Protein AF-A0AAE4T8U2-F1 (afdb_monomer)

Solvent-accessible surface area (backbone atoms only — not comparable to full-atom values): 6660 Å² total; per-residue (Å²): 70,52,76,66,56,49,51,51,38,37,75,72,69,43,57,32,26,47,82,45,89,56,23,38,46,46,67,50,99,87,68,49,51,31,35,30,34,64,95,77,63,53,71,45,56,42,35,46,98,83,67,79,46,62,69,66,60,42,85,43,38,47,70,63,84,73,88,77,67,86,77,70,90,76,80,72,73,78,84,84,86,84,82,90,82,89,84,83,86,83,90,83,82,88,83,82,88,82,89,132

Sequence (100 aa):
MTLDEIKAAVDAGQTVHWVNTGYVVHKDRLGQYLITYLPNGSCIGLTDREGKRLNGKEAEFFIARSEDGAENPGSQSRPDGQGRGVAPGGVGAHPLGRQL

Secondary structure (DSSP, 8-state):
--HHHHHHHHHTT--EEESEEEEEEEE-TTS-EEEEETTTTEEEESB-TTS-SBSS-GGGEEE---------TT-----------PPP------------

Radius of gyration: 33.78 Å; Cα contacts (8 Å, |Δi|>4): 108; chains: 1; bounding box: 55×34×95 Å

Structure (mmCIF, N/CA/C/O backbone):
data_AF-A0AAE4T8U2-F1
#
_entry.id   AF-A0AAE4T8U2-F1
#
loop_
_atom_site.group_PDB
_atom_site.id
_atom_site.type_symbol
_atom_site.label_atom_id
_atom_site.label_alt_id
_atom_site.label_comp_id
_atom_site.label_asym_id
_atom_site.label_entity_id
_atom_site.label_seq_id
_atom_site.pdbx_PDB_ins_code
_atom_site.Cartn_x
_atom_site.Cartn_y
_atom_site.Cartn_z
_atom_site.occupancy
_atom_site.B_iso_or_equiv
_atom_site.auth_seq_id
_atom_site.auth_comp_id
_atom_site.auth_asym_id
_atom_site.auth_atom_id
_atom_site.pdbx_PDB_model_num
ATOM 1 N N . MET A 1 1 ? -0.234 11.502 2.219 1.00 96.19 1 MET A N 1
ATOM 2 C CA . MET A 1 1 ? -1.407 10.707 2.615 1.00 96.19 1 MET A CA 1
ATOM 3 C C . MET A 1 1 ? -1.255 10.306 4.070 1.00 96.19 1 MET A C 1
ATOM 5 O O . MET A 1 1 ? -0.187 9.824 4.434 1.00 96.19 1 MET A O 1
ATOM 9 N N . THR A 1 2 ? -2.275 10.525 4.892 1.00 97.75 2 THR A N 1
ATOM 10 C CA . THR A 1 2 ? -2.312 10.071 6.289 1.00 97.75 2 THR A CA 1
ATOM 11 C C . THR A 1 2 ? -2.500 8.555 6.379 1.00 97.75 2 THR A C 1
ATOM 13 O O . THR A 1 2 ? -2.844 7.903 5.391 1.00 97.75 2 THR A O 1
ATOM 16 N N . LEU A 1 3 ? -2.286 7.966 7.562 1.00 97.62 3 LEU A N 1
ATOM 17 C CA . LEU A 1 3 ? -2.507 6.529 7.777 1.00 97.62 3 LEU A CA 1
ATOM 18 C C . LEU A 1 3 ? -3.928 6.088 7.383 1.00 97.62 3 LEU A C 1
ATOM 20 O O . LEU A 1 3 ? -4.085 5.054 6.731 1.00 97.62 3 LEU A O 1
ATOM 24 N N . ASP A 1 4 ? -4.946 6.863 7.759 1.00 97.75 4 ASP A N 1
ATOM 25 C CA . ASP A 1 4 ? -6.343 6.570 7.425 1.00 97.75 4 ASP A CA 1
ATOM 26 C C . ASP A 1 4 ? -6.617 6.712 5.923 1.00 97.75 4 ASP A C 1
ATOM 28 O O . ASP A 1 4 ? -7.253 5.839 5.337 1.00 97.75 4 ASP A O 1
ATOM 32 N N . GLU A 1 5 ? -6.072 7.744 5.268 1.00 98.25 5 GLU A N 1
ATOM 33 C CA . GLU A 1 5 ? -6.187 7.917 3.811 1.00 98.25 5 GLU A CA 1
ATOM 34 C C . GLU A 1 5 ? -5.549 6.755 3.040 1.00 98.25 5 GLU A C 1
ATOM 36 O O . GLU A 1 5 ? -6.119 6.272 2.064 1.00 98.25 5 GLU A O 1
ATOM 41 N N . ILE A 1 6 ? -4.377 6.280 3.480 1.00 98.50 6 ILE A N 1
ATOM 42 C CA . ILE A 1 6 ? -3.690 5.139 2.860 1.00 98.50 6 ILE A CA 1
ATOM 43 C C . ILE A 1 6 ? -4.551 3.881 2.971 1.00 98.50 6 ILE A C 1
ATOM 45 O O . ILE A 1 6 ? -4.762 3.193 1.973 1.00 98.50 6 ILE A O 1
ATOM 49 N N . LYS A 1 7 ? -5.065 3.578 4.170 1.00 98.06 7 LYS A N 1
ATOM 50 C CA . LYS A 1 7 ? -5.915 2.400 4.388 1.00 98.06 7 LYS A CA 1
ATOM 51 C C . LYS A 1 7 ? -7.191 2.473 3.560 1.00 98.06 7 LYS A C 1
ATOM 53 O O . LYS A 1 7 ? -7.515 1.495 2.897 1.00 98.06 7 LYS A O 1
ATOM 58 N N . ALA A 1 8 ? -7.855 3.629 3.544 1.00 98.44 8 ALA A N 1
ATOM 59 C CA . ALA A 1 8 ? -9.070 3.843 2.767 1.00 98.44 8 ALA A CA 1
ATOM 60 C C . ALA A 1 8 ? -8.834 3.651 1.262 1.00 98.44 8 ALA A C 1
ATOM 62 O O . ALA A 1 8 ? -9.624 2.978 0.606 1.00 98.44 8 ALA A O 1
ATOM 63 N N . ALA A 1 9 ? -7.731 4.177 0.720 1.00 98.19 9 ALA A N 1
ATOM 64 C CA . ALA A 1 9 ? -7.373 3.991 -0.685 1.00 98.19 9 ALA A CA 1
ATOM 65 C C . ALA A 1 9 ? -7.108 2.512 -1.020 1.00 98.19 9 ALA A C 1
ATOM 67 O O . ALA A 1 9 ? -7.613 2.004 -2.020 1.00 98.19 9 ALA A O 1
ATOM 68 N N . VAL A 1 10 ? -6.375 1.799 -0.156 1.00 98.19 10 VAL A N 1
ATOM 69 C CA . VAL A 1 10 ? -6.125 0.356 -0.316 1.00 98.19 10 VAL A CA 1
ATOM 70 C C . VAL A 1 10 ? -7.426 -0.447 -0.228 1.00 98.19 10 VAL A C 1
ATOM 72 O O . VAL A 1 10 ? -7.662 -1.321 -1.059 1.00 98.19 10 VAL A O 1
ATOM 75 N N . ASP A 1 11 ? -8.295 -0.140 0.736 1.00 98.25 11 ASP A N 1
ATOM 76 C CA . ASP A 1 11 ? -9.605 -0.783 0.888 1.00 98.25 11 ASP A CA 1
ATOM 77 C C . ASP A 1 11 ? -10.538 -0.493 -0.302 1.00 98.25 11 ASP A C 1
ATOM 79 O O . ASP A 1 11 ? -11.348 -1.344 -0.668 1.00 98.25 11 ASP A O 1
ATOM 83 N N . ALA A 1 12 ? -10.392 0.669 -0.946 1.00 97.44 12 ALA A N 1
ATOM 84 C CA . ALA A 1 12 ? -11.086 1.031 -2.181 1.00 97.44 12 ALA A CA 1
ATOM 85 C C . ALA A 1 12 ? -10.481 0.384 -3.446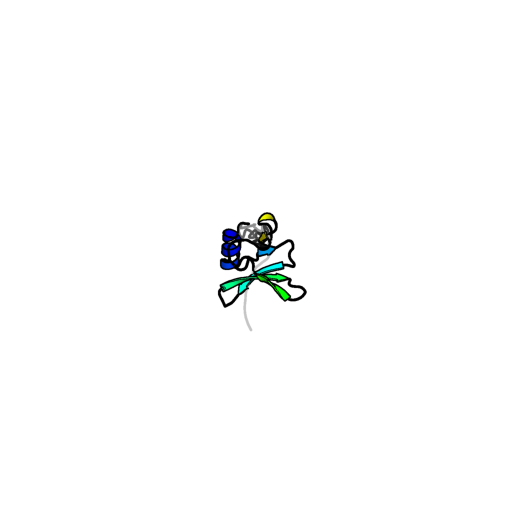 1.00 97.44 12 ALA A C 1
ATOM 87 O O . ALA A 1 12 ? -10.973 0.618 -4.549 1.00 97.44 12 ALA A O 1
ATOM 88 N N . GLY A 1 13 ? -9.418 -0.417 -3.314 1.00 96.38 13 GLY A N 1
ATOM 89 C CA . GLY A 1 13 ? -8.742 -1.076 -4.434 1.00 96.38 13 GLY A CA 1
ATOM 90 C C . GLY A 1 13 ? -7.810 -0.165 -5.238 1.00 96.38 13 GLY A C 1
ATOM 91 O O . GLY A 1 13 ? -7.330 -0.563 -6.299 1.00 96.38 13 GLY A O 1
ATOM 92 N N . GLN A 1 14 ? -7.529 1.046 -4.755 1.00 97.25 14 GLN A N 1
ATOM 93 C CA . GLN A 1 14 ? -6.561 1.934 -5.388 1.00 97.25 14 GLN A CA 1
ATOM 94 C C . GLN A 1 14 ? -5.138 1.440 -5.111 1.00 97.25 14 GLN A C 1
ATOM 96 O O . GLN A 1 14 ? -4.814 0.977 -4.017 1.00 97.25 14 GLN A O 1
ATOM 101 N N . THR A 1 15 ? -4.254 1.580 -6.098 1.00 97.38 15 THR A N 1
ATOM 102 C CA . THR A 1 15 ? -2.835 1.260 -5.904 1.00 97.38 15 THR A CA 1
ATOM 103 C C . THR A 1 15 ? -2.154 2.414 -5.182 1.00 97.38 15 THR A C 1
ATOM 105 O O . THR A 1 15 ? -2.053 3.511 -5.729 1.00 97.38 15 THR A O 1
ATOM 108 N N . VAL A 1 16 ? -1.668 2.170 -3.965 1.00 98.50 16 VAL A N 1
ATOM 109 C CA . VAL A 1 16 ? -0.862 3.132 -3.204 1.00 98.50 16 VAL A CA 1
ATOM 110 C C . VAL A 1 16 ? 0.603 2.717 -3.264 1.00 98.50 16 VAL A C 1
ATOM 112 O O . VAL A 1 16 ? 0.942 1.562 -3.008 1.00 98.50 16 VAL A O 1
ATOM 115 N N . HIS A 1 17 ? 1.475 3.669 -3.572 1.00 98.44 17 HIS A N 1
ATOM 116 C CA . HIS A 1 17 ? 2.922 3.502 -3.596 1.00 98.44 17 HIS A CA 1
ATOM 117 C C . HIS A 1 17 ? 3.600 4.228 -2.429 1.00 98.44 17 HIS A C 1
ATOM 119 O O . HIS A 1 17 ? 3.030 5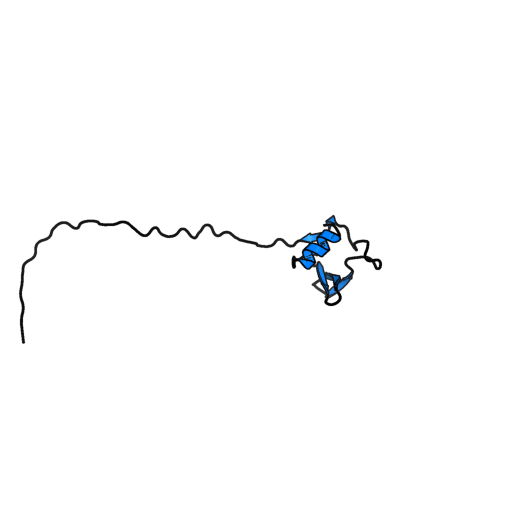.161 -1.861 1.00 98.44 17 HIS A O 1
ATOM 125 N N . TRP A 1 18 ? 4.832 3.824 -2.098 1.00 98.44 18 TRP A N 1
ATOM 126 C CA . TRP A 1 18 ? 5.677 4.473 -1.084 1.00 98.44 18 TRP A CA 1
ATOM 127 C C . TRP A 1 18 ? 7.066 4.793 -1.644 1.00 98.44 18 TRP A C 1
ATOM 129 O O . TRP A 1 18 ? 7.761 3.901 -2.116 1.00 98.44 18 TRP A O 1
ATOM 139 N N . VAL A 1 19 ? 7.497 6.057 -1.583 1.00 97.81 19 VAL A N 1
ATOM 140 C CA . VAL A 1 19 ? 8.783 6.591 -2.095 1.00 97.81 19 VAL A CA 1
ATOM 141 C C . VAL A 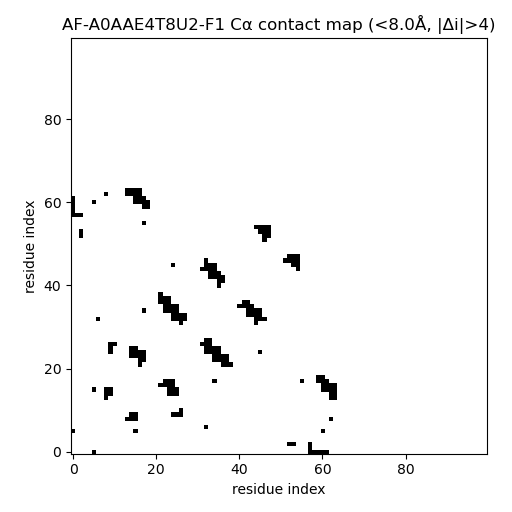1 19 ? 8.969 6.479 -3.619 1.00 97.81 19 VAL A C 1
ATOM 143 O O . VAL A 1 19 ? 9.476 7.409 -4.238 1.00 97.81 19 VAL A O 1
ATOM 146 N N . ASN A 1 20 ? 8.579 5.372 -4.250 1.00 97.44 20 ASN A N 1
ATOM 147 C CA . ASN A 1 20 ? 8.584 5.143 -5.692 1.00 97.44 20 ASN A CA 1
ATOM 148 C C . ASN A 1 20 ? 7.603 4.018 -6.070 1.00 97.44 20 ASN A C 1
ATOM 150 O O . ASN A 1 20 ? 7.058 3.326 -5.213 1.00 97.44 20 ASN A O 1
ATOM 154 N N . THR A 1 21 ? 7.408 3.805 -7.372 1.00 97.69 21 THR A N 1
ATOM 155 C CA . THR A 1 21 ? 6.467 2.810 -7.913 1.00 97.69 21 THR A CA 1
ATOM 156 C C . THR A 1 21 ? 6.872 1.353 -7.666 1.00 97.69 21 THR A C 1
ATOM 158 O O . THR A 1 21 ? 6.067 0.449 -7.872 1.00 97.69 21 THR A O 1
ATOM 161 N N . GLY A 1 22 ? 8.101 1.105 -7.206 1.00 97.94 22 GLY A N 1
ATOM 162 C CA . GLY A 1 22 ? 8.580 -0.223 -6.834 1.00 97.94 22 GLY A CA 1
ATOM 163 C C . GLY A 1 22 ? 8.054 -0.715 -5.485 1.00 97.94 22 GLY A C 1
ATOM 164 O O . GLY A 1 22 ? 8.118 -1.915 -5.237 1.00 97.94 22 GLY A O 1
ATOM 165 N N . TYR A 1 23 ? 7.531 0.166 -4.628 1.00 98.50 23 TYR A N 1
ATOM 166 C CA . TYR A 1 23 ? 6.872 -0.217 -3.379 1.00 98.50 23 TYR A CA 1
ATOM 167 C C . TYR A 1 23 ? 5.362 -0.075 -3.519 1.00 98.50 23 TYR A C 1
ATOM 169 O O . TYR A 1 23 ? 4.882 0.964 -3.966 1.00 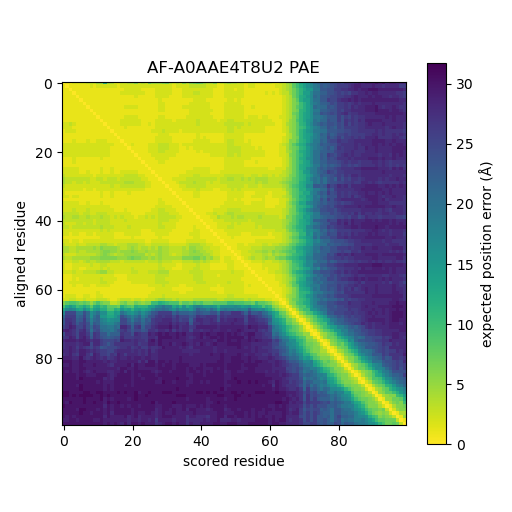98.50 23 TYR A O 1
ATOM 177 N N . VAL A 1 24 ? 4.615 -1.096 -3.110 1.00 98.50 24 VAL A N 1
ATOM 178 C CA . VAL A 1 24 ? 3.148 -1.111 -3.152 1.00 98.50 24 VAL A CA 1
ATOM 179 C C . VAL A 1 24 ? 2.601 -1.406 -1.766 1.00 98.50 24 VAL A C 1
ATOM 181 O O . VAL A 1 24 ? 3.085 -2.313 -1.089 1.00 98.50 24 VAL A O 1
ATOM 184 N N . VAL A 1 25 ? 1.580 -0.656 -1.362 1.00 98.62 25 VAL A N 1
ATOM 185 C CA . VAL A 1 25 ? 0.810 -0.925 -0.149 1.00 98.62 25 VAL A CA 1
ATOM 186 C C . VAL A 1 25 ? -0.383 -1.806 -0.499 1.00 98.62 25 VAL A C 1
ATOM 188 O O . VAL A 1 25 ? -1.136 -1.496 -1.420 1.00 98.62 25 VAL A O 1
ATOM 191 N N . HIS A 1 26 ? -0.576 -2.895 0.240 1.00 98.31 26 HIS A N 1
ATOM 192 C CA . HIS A 1 26 ? -1.736 -3.775 0.087 1.00 98.31 26 HIS A CA 1
ATOM 193 C C . HIS A 1 26 ? -2.214 -4.304 1.437 1.00 98.31 26 HIS A C 1
ATOM 195 O O . HIS A 1 26 ? -1.508 -4.209 2.443 1.00 98.31 26 HIS A O 1
ATOM 201 N N . LYS A 1 27 ? -3.433 -4.844 1.448 1.00 98.00 27 LYS A N 1
ATOM 202 C CA . LYS A 1 27 ? -4.031 -5.512 2.601 1.00 98.00 27 LYS A CA 1
ATOM 203 C C . LYS A 1 27 ? -4.010 -7.019 2.373 1.00 98.00 27 LYS A C 1
ATOM 205 O O . LYS A 1 27 ? -4.555 -7.502 1.381 1.00 98.00 27 LYS A O 1
ATOM 210 N N . ASP A 1 28 ? -3.382 -7.758 3.281 1.00 95.69 28 ASP A N 1
ATOM 211 C CA . ASP A 1 28 ? -3.320 -9.214 3.197 1.00 95.69 28 ASP A CA 1
ATOM 212 C C . ASP A 1 28 ? -4.650 -9.880 3.613 1.00 95.69 28 ASP A C 1
ATOM 214 O O . ASP A 1 28 ? -5.607 -9.236 4.050 1.00 95.69 28 ASP A O 1
ATOM 218 N N . ARG A 1 29 ? -4.715 -11.213 3.505 1.00 95.69 29 ARG A N 1
ATOM 219 C CA . ARG A 1 29 ? -5.913 -11.999 3.864 1.00 95.69 29 ARG A CA 1
ATOM 220 C C . ARG A 1 29 ? -6.242 -11.986 5.361 1.00 95.69 29 ARG A C 1
ATOM 222 O O . ARG A 1 29 ? -7.340 -12.386 5.732 1.00 95.69 29 ARG A O 1
ATOM 229 N N . LEU A 1 30 ? -5.300 -11.574 6.206 1.00 95.69 30 LEU A N 1
ATOM 230 C CA . LEU A 1 30 ? -5.474 -11.430 7.650 1.00 95.69 30 LEU A CA 1
ATOM 231 C C . LEU A 1 30 ? -5.886 -9.997 8.030 1.00 95.69 30 LEU A C 1
ATOM 233 O O . LEU A 1 30 ? -6.129 -9.722 9.203 1.00 95.69 30 LEU A O 1
ATOM 237 N N . GLY A 1 31 ? -5.988 -9.087 7.054 1.00 94.88 31 GLY A N 1
ATOM 238 C CA . GLY A 1 31 ? -6.332 -7.684 7.257 1.00 94.88 31 GLY A CA 1
ATOM 239 C C . GLY A 1 31 ? -5.144 -6.789 7.617 1.00 94.88 31 GLY A C 1
ATOM 240 O O . GLY A 1 31 ? -5.357 -5.634 7.985 1.00 94.88 31 GLY A O 1
ATOM 241 N N . GLN A 1 32 ? -3.908 -7.286 7.520 1.00 96.00 32 GLN A N 1
ATOM 242 C CA . GLN A 1 32 ? -2.704 -6.497 7.775 1.00 96.00 32 GLN A CA 1
ATOM 243 C C . GLN A 1 32 ? -2.362 -5.647 6.556 1.00 96.00 32 GLN A C 1
ATOM 245 O O . GLN A 1 32 ? -2.366 -6.139 5.429 1.00 96.00 32 GLN A O 1
ATOM 250 N N . TYR A 1 33 ? -2.005 -4.387 6.788 1.00 98.12 33 TYR A N 1
ATOM 251 C CA . TYR A 1 33 ? -1.498 -3.511 5.737 1.00 98.12 33 TYR A CA 1
ATOM 252 C C . TYR A 1 33 ? 0.020 -3.641 5.659 1.00 98.12 33 TYR A C 1
ATOM 254 O O . TYR A 1 33 ? 0.724 -3.403 6.645 1.00 98.12 33 TYR A O 1
ATOM 262 N N . LEU A 1 34 ? 0.514 -4.017 4.487 1.00 98.31 34 LEU A N 1
ATOM 263 C CA . LEU A 1 34 ? 1.921 -4.278 4.216 1.00 98.31 34 LEU A CA 1
ATOM 264 C C . LEU A 1 34 ? 2.414 -3.366 3.101 1.00 98.31 34 LEU A C 1
ATOM 266 O O . LEU A 1 34 ? 1.660 -3.027 2.193 1.00 98.31 34 LEU A O 1
ATOM 270 N N . ILE A 1 35 ? 3.695 -3.016 3.156 1.00 98.62 35 ILE A N 1
ATOM 271 C CA . ILE A 1 35 ? 4.421 -2.387 2.060 1.00 98.62 35 ILE A CA 1
ATOM 272 C C . ILE A 1 35 ? 5.353 -3.442 1.465 1.00 98.62 35 ILE A C 1
ATOM 274 O O . ILE A 1 35 ? 6.218 -3.972 2.166 1.00 98.62 35 ILE A O 1
ATOM 278 N N . THR A 1 36 ? 5.189 -3.745 0.181 1.00 98.62 36 THR A N 1
ATOM 279 C CA . THR A 1 36 ? 5.978 -4.750 -0.540 1.00 98.62 36 THR A CA 1
ATOM 280 C C . THR A 1 36 ? 6.838 -4.090 -1.605 1.00 98.62 36 THR A C 1
ATOM 282 O O . THR A 1 36 ? 6.323 -3.362 -2.451 1.00 98.62 36 THR A O 1
ATOM 285 N N . TYR A 1 37 ? 8.140 -4.379 -1.600 1.00 98.38 37 TYR A N 1
ATOM 286 C CA . TYR A 1 37 ? 9.038 -4.025 -2.694 1.00 98.38 37 TYR A CA 1
ATOM 287 C C . TYR A 1 37 ? 8.943 -5.076 -3.804 1.00 98.38 37 TYR A C 1
ATOM 289 O O . TYR A 1 37 ? 9.387 -6.213 -3.641 1.00 98.38 37 TYR A O 1
ATOM 297 N N . LEU A 1 38 ? 8.357 -4.703 -4.940 1.00 97.94 38 LEU A N 1
ATOM 298 C CA . LEU A 1 38 ? 8.031 -5.623 -6.032 1.00 97.94 38 LEU A CA 1
ATOM 299 C C . LEU A 1 38 ? 9.241 -6.391 -6.596 1.00 97.94 38 LEU A C 1
ATOM 301 O O . LEU A 1 38 ? 9.099 -7.593 -6.814 1.00 97.94 38 LEU A O 1
ATOM 305 N N . PRO A 1 39 ? 10.430 -5.784 -6.809 1.00 98.00 39 PRO A N 1
ATOM 306 C CA . PRO A 1 39 ? 11.541 -6.482 -7.461 1.00 98.00 39 PRO A CA 1
ATOM 307 C C . PRO A 1 39 ? 12.077 -7.709 -6.720 1.00 98.00 39 PRO A C 1
ATOM 309 O O . PRO A 1 39 ? 12.660 -8.583 -7.354 1.00 98.00 39 PRO A O 1
ATOM 312 N N . ASN A 1 40 ? 11.912 -7.787 -5.395 1.00 97.75 40 ASN A N 1
ATOM 313 C CA . ASN A 1 40 ? 12.402 -8.924 -4.606 1.00 97.75 40 ASN A CA 1
ATOM 314 C C . ASN A 1 40 ? 11.382 -9.495 -3.607 1.00 97.75 40 ASN A C 1
ATOM 316 O O . ASN A 1 40 ? 11.714 -10.419 -2.870 1.00 97.75 40 ASN A O 1
ATOM 320 N N . GLY A 1 41 ? 10.159 -8.961 -3.564 1.00 97.56 41 GLY A N 1
ATOM 321 C CA . GLY A 1 41 ? 9.089 -9.436 -2.687 1.00 97.56 41 GLY A CA 1
ATOM 322 C C . GLY A 1 41 ? 9.292 -9.141 -1.198 1.00 97.56 41 GLY A C 1
ATOM 323 O O . GLY A 1 41 ? 8.513 -9.629 -0.380 1.00 97.56 41 GLY A O 1
ATOM 324 N N . SER A 1 42 ? 10.306 -8.357 -0.817 1.00 97.81 42 SER A N 1
ATOM 325 C CA . SER A 1 42 ? 10.509 -7.969 0.580 1.00 97.81 42 SER A CA 1
ATOM 326 C C . SER A 1 42 ? 9.309 -7.174 1.087 1.00 97.81 42 SER A C 1
ATOM 328 O O . SER A 1 42 ? 8.826 -6.267 0.407 1.00 97.81 42 SER A O 1
ATOM 330 N N . CYS A 1 43 ? 8.827 -7.519 2.279 1.00 97.44 43 CYS A N 1
ATOM 331 C CA . CYS A 1 43 ? 7.630 -6.937 2.869 1.00 97.44 43 CYS A CA 1
ATOM 332 C C . CYS A 1 43 ? 7.928 -6.381 4.259 1.00 97.44 43 CYS A C 1
ATOM 334 O O . CYS A 1 43 ? 8.589 -7.030 5.070 1.00 97.44 43 CYS A O 1
ATOM 336 N N . ILE A 1 44 ? 7.372 -5.211 4.549 1.00 97.25 44 ILE A N 1
ATOM 337 C CA . ILE A 1 44 ? 7.338 -4.615 5.886 1.00 97.25 44 ILE A CA 1
ATOM 338 C C . ILE A 1 44 ? 5.897 -4.240 6.239 1.00 97.25 44 ILE A C 1
ATOM 340 O O . ILE A 1 44 ? 5.056 -4.095 5.354 1.00 97.25 44 ILE A O 1
ATOM 344 N N . GLY A 1 45 ? 5.592 -4.070 7.524 1.00 98.06 45 GLY A N 1
ATOM 345 C CA . GLY A 1 45 ? 4.301 -3.510 7.930 1.00 98.06 45 GLY A CA 1
ATOM 346 C C . GLY A 1 45 ? 4.155 -2.059 7.466 1.00 98.06 45 GLY A C 1
ATOM 347 O O . GLY A 1 45 ? 5.138 -1.319 7.444 1.00 98.06 45 GLY A O 1
ATOM 348 N N . LEU A 1 46 ? 2.933 -1.630 7.137 1.00 98.50 46 LEU A N 1
ATOM 349 C CA . LEU A 1 46 ? 2.632 -0.213 6.889 1.00 98.50 46 LEU A CA 1
ATOM 350 C C . LEU A 1 46 ? 2.904 0.641 8.136 1.00 98.50 46 LEU A C 1
ATOM 352 O O . LEU A 1 46 ? 3.321 1.793 8.029 1.00 98.50 46 LEU A O 1
ATOM 356 N N . THR A 1 47 ? 2.688 0.063 9.317 1.00 98.25 47 THR A N 1
ATOM 357 C CA . THR A 1 47 ? 2.867 0.717 10.612 1.00 98.25 47 THR A CA 1
ATOM 358 C C . THR A 1 47 ? 3.914 0.026 11.478 1.00 98.25 47 THR A C 1
ATOM 360 O O . THR A 1 47 ? 4.321 -1.109 11.218 1.00 98.25 47 THR A O 1
ATOM 363 N N . ASP A 1 48 ? 4.308 0.695 12.558 1.00 94.69 48 ASP A N 1
ATOM 364 C CA . ASP A 1 48 ? 5.005 0.072 13.679 1.00 94.69 48 ASP A CA 1
ATOM 365 C C . ASP A 1 48 ? 4.204 -1.094 14.296 1.00 94.69 48 ASP A C 1
ATOM 367 O O . ASP A 1 48 ? 3.046 -1.360 13.955 1.00 94.69 48 ASP A O 1
ATOM 371 N N . ARG A 1 49 ? 4.835 -1.801 15.241 1.00 92.38 49 ARG A N 1
ATOM 372 C CA . ARG A 1 49 ? 4.235 -2.952 15.933 1.00 92.38 49 ARG A CA 1
ATOM 373 C C . ARG A 1 49 ? 2.973 -2.589 16.728 1.00 92.38 49 ARG A C 1
ATOM 375 O O . ARG A 1 49 ? 2.176 -3.477 17.012 1.00 92.38 49 ARG A O 1
ATOM 382 N N . GLU A 1 50 ? 2.794 -1.321 17.096 1.00 92.75 50 GLU A N 1
ATOM 383 C CA . GLU A 1 50 ? 1.604 -0.847 17.810 1.00 92.75 50 GLU A CA 1
ATOM 384 C C . GLU A 1 50 ? 0.444 -0.486 16.874 1.00 92.75 50 GLU A C 1
ATOM 386 O O . GLU A 1 50 ? -0.666 -0.250 17.348 1.00 92.75 50 GLU A O 1
ATOM 391 N N . GLY A 1 51 ? 0.677 -0.427 15.560 1.00 90.94 51 GLY A N 1
ATOM 392 C CA . GLY A 1 51 ? -0.348 -0.064 14.587 1.00 90.94 51 GLY A CA 1
ATOM 393 C C . GLY A 1 51 ? -0.601 1.441 14.464 1.00 90.94 51 GLY A C 1
ATOM 394 O O . GLY A 1 51 ? -1.570 1.828 13.809 1.00 90.94 51 GLY A O 1
ATOM 395 N N . LYS A 1 52 ? 0.217 2.289 15.106 1.00 90.75 52 LYS A N 1
ATOM 396 C CA . LYS A 1 52 ? -0.090 3.721 15.292 1.00 90.75 52 LYS A CA 1
ATOM 397 C C . LYS A 1 52 ? 0.675 4.635 14.351 1.00 90.75 52 LYS A C 1
ATOM 399 O O . LYS A 1 52 ? 0.126 5.630 13.889 1.00 90.75 52 LYS A O 1
ATOM 404 N N . ARG A 1 53 ? 1.950 4.341 14.099 1.00 94.75 53 ARG A N 1
ATOM 405 C CA . ARG A 1 53 ? 2.833 5.219 13.318 1.00 94.75 53 ARG A CA 1
ATOM 406 C C . ARG A 1 53 ? 3.195 4.556 12.006 1.00 94.75 53 ARG A C 1
ATOM 408 O O . ARG A 1 53 ? 3.507 3.371 12.002 1.00 94.75 53 ARG A O 1
ATOM 415 N N . LEU A 1 54 ? 3.186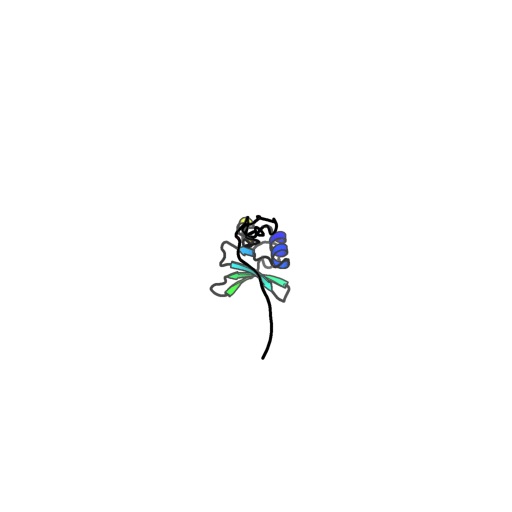 5.319 10.916 1.00 98.00 54 LEU A N 1
ATOM 416 C CA . LEU A 1 54 ? 3.648 4.851 9.610 1.00 98.00 54 LEU A CA 1
ATOM 417 C C . LEU A 1 54 ? 5.142 4.506 9.640 1.00 98.00 54 LEU A C 1
ATOM 419 O O . LEU A 1 54 ? 5.952 5.247 10.201 1.00 98.00 54 LEU A O 1
ATOM 423 N N . ASN A 1 55 ? 5.509 3.422 8.960 1.00 96.62 55 ASN A N 1
ATOM 424 C CA . ASN A 1 55 ? 6.889 3.164 8.560 1.00 96.62 55 ASN A CA 1
ATOM 425 C C . ASN A 1 55 ? 7.184 3.989 7.299 1.00 96.62 55 ASN A C 1
ATOM 427 O O . ASN A 1 55 ? 7.097 3.488 6.184 1.00 96.62 55 ASN A O 1
ATOM 431 N N . GLY A 1 56 ? 7.455 5.283 7.484 1.00 95.56 56 GLY A N 1
ATOM 432 C CA . GLY A 1 56 ? 7.664 6.255 6.406 1.00 95.56 56 GLY A CA 1
ATOM 433 C C . GLY A 1 56 ? 7.039 7.611 6.732 1.00 95.56 56 GLY A C 1
ATOM 434 O O . GLY A 1 56 ? 6.340 7.762 7.736 1.00 95.56 56 GLY A O 1
ATOM 435 N N . LYS A 1 57 ? 7.290 8.618 5.894 1.00 97.62 57 LYS A N 1
ATOM 436 C CA . LYS A 1 57 ? 6.634 9.927 6.019 1.00 97.62 57 LYS A CA 1
ATOM 437 C C . LYS A 1 57 ? 5.349 9.934 5.203 1.00 97.62 57 LYS A C 1
ATOM 439 O O . LYS A 1 57 ? 5.345 9.485 4.066 1.00 97.62 57 LYS A O 1
ATOM 444 N N . GLU A 1 58 ? 4.286 10.542 5.723 1.00 97.81 58 GLU A N 1
ATOM 445 C CA . GLU A 1 58 ? 2.995 10.678 5.022 1.00 97.81 58 GLU A CA 1
ATOM 446 C C . GLU A 1 58 ? 3.129 11.263 3.605 1.00 97.81 58 GLU A C 1
ATOM 448 O O . GLU A 1 58 ? 2.416 10.860 2.688 1.00 97.81 58 GLU A O 1
ATOM 453 N N . ALA A 1 59 ? 4.065 12.196 3.408 1.00 97.75 59 ALA A N 1
ATOM 454 C CA . ALA A 1 59 ? 4.338 12.831 2.117 1.00 97.75 59 ALA A CA 1
ATOM 455 C C . ALA A 1 59 ? 5.014 11.905 1.083 1.00 97.75 59 ALA A C 1
ATOM 457 O O . ALA A 1 59 ? 5.076 12.255 -0.090 1.00 97.75 59 ALA A O 1
ATOM 458 N N . GLU A 1 60 ? 5.528 10.744 1.495 1.00 98.38 60 GLU A N 1
ATOM 459 C CA . GLU A 1 60 ? 6.170 9.763 0.606 1.00 98.38 60 GLU A CA 1
ATOM 460 C C . GLU A 1 60 ? 5.163 8.776 -0.002 1.00 98.38 60 GLU A C 1
ATOM 462 O O . GLU A 1 60 ? 5.532 7.998 -0.881 1.00 98.38 60 GLU A O 1
ATOM 467 N N . PHE A 1 61 ? 3.911 8.789 0.461 1.00 98.56 61 PHE A N 1
ATOM 468 C CA . PHE A 1 61 ? 2.845 7.929 -0.046 1.00 98.56 61 PHE A CA 1
ATOM 469 C C . PHE A 1 61 ? 1.995 8.656 -1.083 1.00 98.56 61 PHE A C 1
ATOM 471 O O 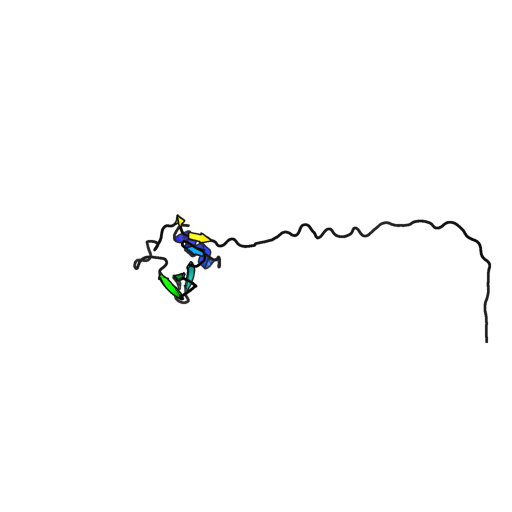. PHE A 1 61 ? 1.610 9.812 -0.883 1.00 98.56 61 PHE A O 1
ATOM 478 N N . PHE A 1 62 ? 1.673 7.962 -2.173 1.00 98.31 62 PHE A N 1
ATOM 479 C CA . PHE A 1 62 ? 0.868 8.503 -3.267 1.00 98.31 62 PHE A CA 1
ATOM 480 C C . PHE A 1 62 ? 0.045 7.412 -3.959 1.00 98.31 62 PHE A C 1
ATOM 482 O O . PHE A 1 62 ? 0.475 6.264 -4.060 1.00 98.31 62 PHE A O 1
ATOM 489 N N . ILE A 1 63 ? -1.136 7.777 -4.461 1.00 97.94 63 ILE A N 1
ATOM 490 C CA . ILE A 1 63 ? -1.974 6.899 -5.288 1.00 97.94 63 ILE A CA 1
ATOM 491 C C . ILE A 1 63 ? -1.413 6.893 -6.717 1.00 97.94 63 ILE A C 1
ATOM 493 O O . ILE A 1 63 ? -1.037 7.943 -7.247 1.00 97.94 63 ILE A O 1
ATOM 497 N N . ALA A 1 64 ? -1.335 5.717 -7.342 1.00 94.69 64 ALA A N 1
ATOM 498 C CA . ALA A 1 64 ? -0.987 5.592 -8.752 1.00 94.69 64 ALA A CA 1
ATOM 499 C C . ALA A 1 64 ? -1.979 6.396 -9.604 1.00 94.69 64 ALA A C 1
ATOM 501 O O . ALA A 1 64 ? -3.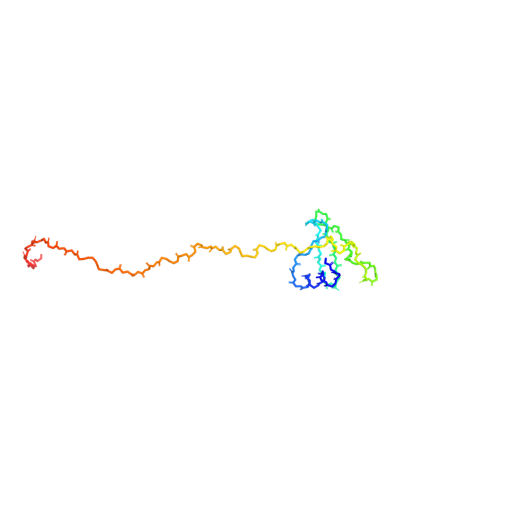185 6.351 -9.370 1.00 94.69 64 ALA A O 1
ATOM 502 N N . ARG A 1 65 ? -1.487 7.137 -10.601 1.00 87.94 65 ARG A N 1
ATOM 503 C CA . ARG A 1 65 ? -2.381 7.828 -11.536 1.00 87.94 65 ARG A CA 1
ATOM 504 C C . ARG A 1 65 ? -3.163 6.779 -12.318 1.00 87.94 65 ARG A C 1
ATOM 506 O O . ARG A 1 65 ? -2.563 6.040 -13.092 1.00 87.94 65 ARG A O 1
ATOM 513 N N . SER A 1 66 ? -4.473 6.729 -12.111 1.00 70.94 66 SER A N 1
ATOM 514 C CA . SER A 1 66 ? -5.353 5.985 -12.998 1.00 70.94 66 SER A CA 1
ATOM 515 C C . SER A 1 66 ? -5.335 6.658 -14.366 1.00 70.94 66 SER A C 1
ATOM 517 O O . SER A 1 66 ? -5.560 7.865 -14.468 1.00 70.94 66 SER A O 1
ATOM 519 N N . GLU A 1 67 ? -5.084 5.894 -15.423 1.00 63.81 67 GLU A N 1
ATOM 520 C CA . GLU A 1 67 ? -5.383 6.308 -16.797 1.00 63.81 67 GLU A CA 1
ATOM 521 C C . GLU A 1 67 ? -6.905 6.224 -17.024 1.00 63.81 67 GLU A C 1
ATOM 523 O O . GLU A 1 67 ? -7.389 5.529 -17.912 1.00 63.81 67 GLU A O 1
ATOM 528 N N . ASP A 1 68 ? -7.692 6.868 -16.159 1.00 55.47 68 ASP A N 1
ATOM 529 C CA . ASP A 1 68 ? -9.144 6.912 -16.287 1.00 55.47 68 ASP A CA 1
ATOM 530 C C . ASP A 1 68 ? -9.505 7.901 -17.402 1.00 55.47 68 ASP A C 1
ATOM 532 O O . ASP A 1 68 ? -9.496 9.116 -17.218 1.00 55.47 68 ASP A O 1
ATOM 536 N N . GLY A 1 69 ? -9.799 7.342 -18.578 1.00 55.53 69 GLY A N 1
ATOM 537 C CA . GLY A 1 69 ? -10.563 7.994 -19.636 1.00 55.53 69 GLY A CA 1
ATOM 538 C C . GLY A 1 69 ? -9.779 8.970 -20.504 1.00 55.53 69 GLY A C 1
ATOM 539 O O . GLY A 1 69 ? -9.984 10.177 -20.432 1.00 55.53 69 GLY A O 1
ATOM 540 N N . ALA A 1 70 ? -8.994 8.454 -21.452 1.00 50.84 70 ALA A N 1
ATOM 541 C CA . ALA A 1 70 ? -8.866 9.152 -22.727 1.00 50.84 70 ALA A CA 1
ATOM 542 C C . ALA A 1 70 ? -10.266 9.223 -23.363 1.00 50.84 70 ALA A C 1
ATOM 544 O O . ALA A 1 70 ? -10.678 8.344 -24.120 1.00 50.84 70 ALA A O 1
ATOM 545 N N . GLU A 1 71 ? -11.026 10.253 -23.005 1.00 54.69 71 GLU A N 1
ATOM 546 C CA . GLU A 1 71 ? -12.120 10.765 -23.810 1.00 54.69 71 GLU A CA 1
ATOM 547 C C . GLU A 1 71 ? -11.576 10.942 -25.229 1.00 54.69 71 GLU A C 1
ATOM 549 O O . GLU A 1 71 ? -10.718 11.774 -25.503 1.00 54.69 71 GLU A O 1
ATOM 554 N N . ASN A 1 72 ? -11.984 10.046 -26.122 1.00 56.34 72 ASN A N 1
ATOM 555 C CA . ASN A 1 72 ? -11.654 10.109 -27.531 1.00 56.34 72 ASN A CA 1
ATOM 556 C C . ASN A 1 72 ? -12.637 11.113 -28.157 1.00 56.34 72 ASN A C 1
ATOM 558 O O . ASN A 1 72 ? -13.807 10.757 -28.316 1.00 56.34 72 ASN A O 1
ATOM 562 N N . PRO A 1 73 ? -12.240 12.344 -28.538 1.00 56.47 73 PRO A N 1
ATOM 563 C CA . PRO A 1 73 ? -13.167 13.283 -29.175 1.00 56.47 73 PRO A CA 1
ATOM 564 C C . PRO A 1 73 ? -13.534 12.881 -30.622 1.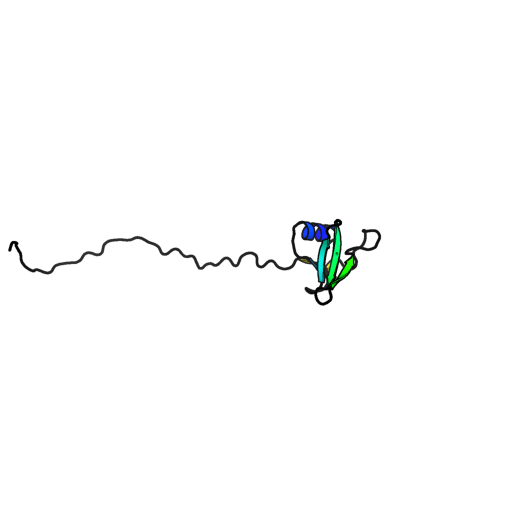00 56.47 73 PRO A C 1
ATOM 566 O O . PRO A 1 73 ? -14.123 13.671 -31.352 1.00 56.47 73 PRO A O 1
ATOM 569 N N . GLY A 1 74 ? -13.196 11.667 -31.074 1.00 48.62 74 GLY A N 1
ATOM 570 C CA . GLY A 1 74 ? -13.295 11.241 -32.471 1.00 48.62 74 GLY A CA 1
ATOM 571 C C . GLY A 1 74 ? -14.596 10.561 -32.902 1.00 48.62 74 GLY A C 1
ATOM 572 O O . GLY A 1 74 ? -14.714 10.213 -34.074 1.00 48.62 74 GLY A O 1
ATOM 573 N N . SER A 1 75 ? -15.589 10.372 -32.028 1.00 56.97 75 SER A N 1
ATOM 574 C CA . SER A 1 75 ? -16.891 9.817 -32.447 1.00 56.97 75 SER A CA 1
ATOM 575 C C . SER A 1 75 ? -17.844 10.923 -32.908 1.00 56.97 75 SER A C 1
ATOM 577 O O . SER A 1 75 ? -18.934 11.091 -32.367 1.00 56.97 75 SER A O 1
ATOM 579 N N . GLN A 1 76 ? -17.441 11.703 -33.916 1.00 60.38 76 GLN A N 1
ATOM 580 C CA . GLN A 1 76 ? -18.401 12.501 -34.673 1.00 60.38 76 GLN A CA 1
ATOM 581 C C . GLN A 1 76 ? -19.146 11.567 -35.622 1.00 60.38 76 GLN A C 1
ATOM 583 O O . GLN A 1 76 ? -18.661 11.198 -36.693 1.00 60.38 76 GLN A O 1
ATOM 588 N N . SER A 1 77 ? -20.338 11.176 -35.181 1.00 55.19 77 SER A N 1
ATOM 589 C CA . SER A 1 77 ? -21.402 10.619 -36.001 1.00 55.19 77 SER A CA 1
ATOM 590 C C . SER A 1 77 ? -21.447 11.336 -37.346 1.00 55.19 77 SER A C 1
ATOM 592 O O . SER A 1 77 ? -21.592 12.559 -37.408 1.00 55.19 77 SER A O 1
ATOM 594 N N . ARG A 1 78 ? -21.313 10.576 -38.436 1.00 64.31 78 ARG A N 1
ATOM 595 C CA . ARG A 1 78 ? -21.622 11.107 -39.760 1.00 64.31 78 ARG A CA 1
ATOM 596 C C . ARG A 1 78 ? -23.077 11.582 -39.746 1.00 64.31 78 ARG A C 1
ATOM 598 O O . ARG A 1 78 ? -23.934 10.818 -39.304 1.00 64.31 78 ARG A O 1
ATOM 605 N N . PRO A 1 79 ? -23.380 12.807 -40.200 1.00 55.25 79 PRO A N 1
ATOM 606 C CA . PRO A 1 79 ? -24.761 13.196 -40.384 1.00 55.25 79 PRO A CA 1
ATOM 607 C C . PRO A 1 79 ? -25.294 12.464 -41.618 1.00 55.25 79 PRO A C 1
ATOM 609 O O . PRO A 1 79 ? -24.958 12.801 -42.754 1.00 55.25 79 PRO A O 1
ATOM 612 N N . ASP A 1 80 ? -26.117 11.447 -41.385 1.00 55.94 80 ASP A N 1
ATOM 613 C CA . ASP A 1 80 ? -27.065 10.979 -42.385 1.00 55.94 80 ASP A CA 1
ATOM 614 C C . ASP A 1 80 ? -28.177 12.024 -42.538 1.00 55.94 80 ASP A C 1
ATOM 616 O O . ASP A 1 80 ? -28.893 12.334 -41.585 1.00 55.94 80 ASP A O 1
ATOM 620 N N . GLY A 1 81 ? -28.348 12.528 -43.764 1.00 54.28 81 GLY A N 1
ATOM 621 C CA . GLY A 1 81 ? -29.656 12.979 -44.243 1.00 54.28 81 GLY A CA 1
ATOM 622 C C . GLY A 1 81 ? -29.746 14.377 -44.860 1.00 54.28 81 GLY A C 1
ATOM 623 O O . GLY A 1 81 ? -30.108 15.323 -44.177 1.00 54.28 81 GLY A O 1
ATOM 624 N N . GLN A 1 82 ? -29.588 14.467 -46.187 1.00 51.19 82 GLN A N 1
ATOM 625 C CA . GLN A 1 82 ? -30.433 15.245 -47.124 1.00 51.19 82 GLN A CA 1
ATOM 626 C C . GLN A 1 82 ? -29.883 14.955 -48.540 1.00 51.19 82 GLN A C 1
ATOM 628 O O . GLN A 1 82 ? -28.693 15.106 -48.768 1.00 51.19 82 GLN A O 1
ATOM 633 N N . GLY A 1 83 ? -30.595 14.447 -49.544 1.00 48.53 83 GLY A N 1
ATOM 634 C CA . GLY A 1 83 ? -31.965 14.719 -49.950 1.00 48.53 83 GLY A CA 1
ATOM 635 C C . GLY A 1 83 ? -31.934 15.407 -51.323 1.00 48.53 83 GLY A C 1
ATOM 636 O O . GLY A 1 83 ? -31.604 16.579 -51.402 1.00 48.53 83 GLY A O 1
ATOM 637 N N . ARG A 1 84 ? -32.308 14.660 -52.376 1.00 55.00 84 ARG A N 1
ATOM 638 C CA . ARG A 1 84 ? -32.759 15.116 -53.712 1.00 55.00 84 ARG A CA 1
ATOM 639 C C . ARG A 1 84 ? -31.863 16.096 -54.499 1.00 55.00 84 ARG A C 1
ATOM 641 O O . ARG A 1 84 ? -31.962 17.307 -54.353 1.00 55.00 84 ARG A O 1
ATOM 648 N N . GLY A 1 85 ? -31.155 15.555 -55.494 1.00 43.72 85 GLY A N 1
ATOM 649 C CA . GLY A 1 85 ? -30.656 16.291 -56.661 1.00 43.72 85 GLY A CA 1
ATOM 650 C C . GLY A 1 85 ? -31.273 15.724 -57.940 1.00 43.72 85 GLY A C 1
ATOM 651 O O . GLY A 1 85 ? -31.113 14.548 -58.245 1.00 43.72 85 GLY A O 1
ATOM 652 N N . VAL A 1 86 ? -32.042 16.557 -58.630 1.00 52.59 86 VAL A N 1
ATOM 653 C CA . VAL A 1 86 ? -32.787 16.295 -59.866 1.00 52.59 86 VAL A CA 1
ATOM 654 C C . VAL A 1 86 ? -31.864 16.022 -61.064 1.00 52.59 86 VAL A C 1
ATOM 656 O O . VAL A 1 86 ? -30.868 16.714 -61.247 1.00 52.59 86 VAL A O 1
ATOM 659 N N . ALA A 1 87 ? -32.219 15.053 -61.911 1.00 55.25 87 ALA A N 1
ATOM 660 C CA . ALA A 1 87 ? -31.604 14.861 -63.227 1.00 55.25 87 ALA A CA 1
ATOM 661 C C . ALA A 1 87 ? -32.508 15.480 -64.308 1.00 55.25 87 ALA A C 1
ATOM 663 O O . ALA A 1 87 ? -33.691 15.128 -64.356 1.00 55.25 87 ALA A O 1
ATOM 664 N N . PRO A 1 88 ? -32.009 16.369 -65.186 1.00 51.19 88 PRO A N 1
ATOM 665 C CA . PRO A 1 88 ? -32.766 16.798 -66.347 1.00 51.19 88 PRO A CA 1
ATOM 666 C C . PRO A 1 88 ? -32.395 15.964 -67.583 1.00 51.19 88 PRO A C 1
ATOM 668 O O . PRO A 1 88 ? -31.234 15.884 -67.960 1.00 51.19 88 PRO A O 1
ATOM 671 N N . GLY A 1 89 ? -33.428 15.395 -68.209 1.00 45.72 89 GLY A N 1
ATOM 672 C CA . GLY A 1 89 ? -33.627 15.341 -69.664 1.00 45.72 89 GLY A CA 1
ATOM 673 C C . GLY A 1 89 ? -32.640 14.560 -70.541 1.00 45.72 89 GLY A C 1
ATOM 674 O O . GLY A 1 89 ? -31.500 14.964 -70.731 1.00 45.72 89 GLY A O 1
ATOM 675 N N . GLY A 1 90 ? -33.149 13.536 -71.238 1.00 41.94 90 GLY A N 1
ATOM 676 C CA . GLY A 1 90 ? -32.455 12.946 -72.386 1.00 41.94 90 GLY A CA 1
ATOM 677 C C . GLY A 1 90 ? -33.174 11.758 -73.028 1.00 41.94 90 GLY A C 1
ATOM 678 O O . GLY A 1 90 ? -32.827 10.622 -72.754 1.00 41.94 90 GLY A O 1
ATOM 679 N N . VAL A 1 91 ? -34.195 12.060 -73.836 1.00 47.94 91 VAL A N 1
ATOM 680 C CA . VAL A 1 91 ? -34.754 11.324 -74.998 1.00 47.94 91 VAL A CA 1
ATOM 681 C C . VAL A 1 91 ? -34.235 9.902 -75.297 1.00 47.94 91 VAL A C 1
ATOM 683 O O . VAL A 1 91 ? -33.050 9.706 -75.544 1.00 47.94 91 VAL A O 1
ATOM 686 N N . GLY A 1 92 ? -35.166 8.950 -75.483 1.00 44.56 92 GLY A N 1
ATOM 687 C CA . GLY A 1 92 ? -34.883 7.703 -76.209 1.00 44.56 92 GLY A CA 1
ATOM 688 C C . GLY A 1 92 ? -35.946 6.601 -76.112 1.00 44.56 92 GLY A C 1
ATOM 689 O O . GLY A 1 92 ? -35.780 5.670 -75.343 1.00 44.56 92 GLY A O 1
ATOM 690 N N . ALA A 1 93 ? -37.016 6.735 -76.901 1.00 45.94 93 ALA A N 1
ATOM 691 C CA . ALA A 1 93 ? -37.844 5.693 -77.535 1.00 45.94 93 ALA A CA 1
ATOM 692 C C . ALA A 1 93 ? -38.188 4.348 -76.819 1.00 45.94 93 ALA A C 1
ATOM 694 O O . ALA A 1 93 ? -37.364 3.469 -76.601 1.00 45.94 93 ALA A O 1
ATOM 695 N N . HIS A 1 94 ? -39.501 4.187 -76.619 1.00 49.22 94 HIS A N 1
ATOM 696 C CA . HIS A 1 94 ? -40.385 3.000 -76.672 1.00 49.22 94 HIS A CA 1
ATOM 697 C C . HIS A 1 94 ? -39.953 1.811 -77.591 1.00 49.22 94 HIS A C 1
ATOM 699 O O . HIS A 1 94 ? -39.181 2.039 -78.517 1.00 49.22 94 HIS A O 1
ATOM 705 N N . PRO A 1 95 ? -40.675 0.657 -77.622 1.00 60.72 95 PRO A N 1
ATOM 706 C CA . PRO A 1 95 ? -41.224 -0.195 -76.543 1.00 60.72 95 PRO A CA 1
ATOM 707 C C . PRO A 1 95 ? -41.198 -1.734 -76.858 1.00 60.72 95 PRO A C 1
ATOM 709 O O . PRO A 1 95 ? -40.756 -2.166 -77.913 1.00 60.72 95 PRO A O 1
ATOM 712 N N . LEU A 1 96 ? -41.833 -2.525 -75.973 1.00 48.06 96 LEU A N 1
ATOM 713 C CA . LEU A 1 96 ? -42.644 -3.734 -76.263 1.00 48.06 96 LEU A CA 1
ATOM 714 C C . LEU A 1 96 ? -41.951 -5.047 -76.710 1.00 48.06 96 LEU A C 1
ATOM 716 O O . LEU A 1 96 ? -41.756 -5.310 -77.885 1.00 48.06 96 LEU A O 1
ATOM 720 N N . GLY A 1 97 ? -41.777 -5.952 -75.739 1.00 43.44 97 GLY A N 1
ATOM 721 C CA . GLY A 1 97 ? -42.597 -7.170 -75.622 1.00 43.44 97 GLY A CA 1
ATOM 722 C C . GLY A 1 97 ? -42.443 -8.340 -76.618 1.00 43.44 97 GLY A C 1
ATOM 723 O O . GLY A 1 97 ? -42.767 -8.209 -77.790 1.00 43.44 97 GLY A O 1
ATOM 724 N N . ARG A 1 98 ? -42.242 -9.531 -76.013 1.00 43.81 98 ARG A N 1
ATOM 725 C CA . ARG A 1 98 ? -42.937 -10.829 -76.251 1.00 43.81 98 ARG A CA 1
ATOM 726 C C . ARG A 1 98 ? -42.198 -11.949 -77.027 1.00 43.81 98 ARG A C 1
ATOM 728 O O . ARG A 1 98 ? -41.814 -11.729 -78.159 1.00 43.81 98 ARG A O 1
ATOM 735 N N . GLN A 1 99 ? -42.161 -13.135 -76.370 1.00 42.53 99 GLN A N 1
ATOM 736 C CA . GLN A 1 99 ? -42.104 -14.573 -76.794 1.00 42.53 99 GLN A CA 1
ATOM 737 C C . GLN A 1 99 ? -41.258 -14.964 -78.031 1.00 42.53 99 GLN A C 1
ATOM 739 O O . GLN A 1 99 ? -41.272 -14.269 -79.032 1.00 42.53 99 GLN A O 1
ATOM 744 N N . LEU A 1 100 ? -40.551 -16.099 -78.084 1.00 48.84 100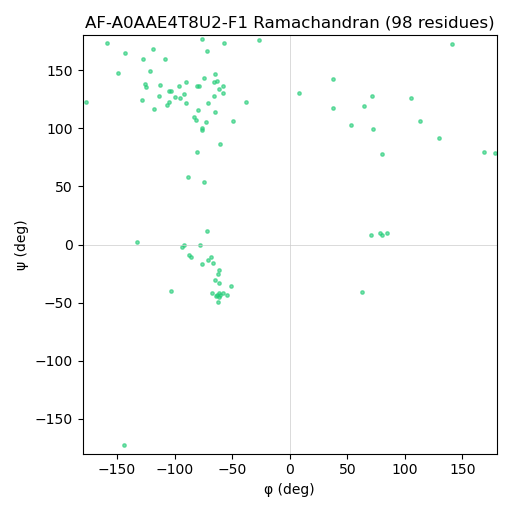 LEU A N 1
ATOM 745 C CA . LEU A 1 100 ? -40.784 -17.472 -77.596 1.00 48.84 100 LEU A CA 1
ATOM 746 C C . LEU A 1 100 ? -39.480 -18.103 -77.088 1.00 48.84 100 LEU A C 1
ATOM 748 O O . LEU A 1 100 ? -38.413 -17.736 -77.626 1.00 48.84 100 LEU A O 1
#

Foldseek 3Di:
DDPVVLLVCQVVVWWKAFQDPQWTWHADPVRFIWIARNVPRDIDGQAPPVSPHGPHDPVRMDTDDPPPDPPDPPPPDDDDDDDDDDDDDDDDDDDDDDDD

Nearest PDB structures (foldseek):
  4wjl-assembly1_B  TM=7.605E-01  e=2.418E-01  Homo sapiens
  7lp4-assembly1_A  TM=5.690E-01  e=1.857E+00  Homo sapiens
  7aef-assembly1_q  TM=2.136E-01  e=4.252E+00  Algoriphagus machipongonensis
  3aqj-assembly2_R  TM=1.927E-01  e=8.042E+00  Peduovirus P2

pLDDT: mean 81.43, std 21.71, range [41.94, 98.62]

Mean predicted aligned error: 14.21 Å